Protein AF-A0A3D0WCK5-F1 (afdb_monomer_lite)

Secondary structure (DSSP, 8-state):
---------------S----PPBT-EEEEEEEEEE--TTS--EEEEEEEEEEEEEETTEEEEEEEEEEEEESSTT-HHHHHHHHHTTS-EEEEE-TTS-EEEETTHHHHHHHHHHHH-HHHHHHHHHHHHHHHHHHHHHS--------

Organism: NCBI:txid1895847

Sequence (148 aa):
MIAEWLVTALLVQAGTPVFAPPPGVVLTLDIDHRQTEAGKPEKHYRSARRIVFERDGPGWRATLTHGGASVDAPGDAFARAMAATLAQPIVYRLDAAGTVTSVDSIDAVWARFVAARSPTVVRIAATKRAQTASIESTLVTVPAASSR

Radius of gyration: 26.84 Å; chains: 1; bounding box: 83×94×43 Å

pLDDT: mean 70.74, std 21.07, range [34.47, 97.94]

Structure (mmCIF, N/CA/C/O backbone):
data_AF-A0A3D0WCK5-F1
#
_entry.id   AF-A0A3D0WCK5-F1
#
loop_
_atom_site.group_PDB
_atom_site.id
_atom_site.type_symbol
_atom_site.label_atom_id
_atom_site.label_alt_id
_atom_site.label_comp_id
_atom_site.label_asym_id
_atom_site.label_entity_id
_atom_site.label_seq_id
_atom_site.pdbx_PDB_ins_code
_atom_site.Cartn_x
_atom_site.Cartn_y
_atom_site.Cartn_z
_atom_site.occupancy
_atom_site.B_iso_or_equiv
_atom_site.auth_seq_id
_atom_site.auth_comp_id
_atom_site.auth_asym_id
_atom_site.auth_atom_id
_atom_site.pdbx_PDB_model_num
ATOM 1 N N . MET A 1 1 ? -33.909 48.685 7.251 1.00 40.47 1 MET A N 1
ATOM 2 C CA . MET A 1 1 ? -32.940 47.573 7.148 1.00 40.47 1 MET A CA 1
ATOM 3 C C . MET A 1 1 ? -32.105 47.628 8.424 1.00 40.47 1 MET A C 1
ATOM 5 O O . MET A 1 1 ? -31.250 48.493 8.504 1.00 40.47 1 MET A O 1
ATOM 9 N N . ILE A 1 2 ? -32.541 47.051 9.555 1.00 34.47 2 ILE A N 1
ATOM 10 C CA . ILE A 1 2 ? -32.441 45.616 9.933 1.00 34.47 2 ILE A CA 1
ATOM 11 C C . ILE A 1 2 ? -31.011 45.136 9.621 1.00 34.47 2 ILE A C 1
ATOM 13 O O . ILE A 1 2 ? -30.683 45.039 8.444 1.00 34.47 2 ILE A O 1
ATOM 17 N N . ALA A 1 3 ? -30.079 45.164 10.587 1.00 36.16 3 ALA A N 1
ATOM 18 C CA . ALA A 1 3 ? -29.860 44.139 11.632 1.00 36.16 3 ALA A CA 1
ATOM 19 C C . ALA A 1 3 ? -29.402 42.803 10.994 1.00 36.16 3 ALA A C 1
ATOM 21 O O . ALA A 1 3 ? -29.853 42.462 9.913 1.00 36.16 3 ALA A O 1
ATOM 22 N N . GLU A 1 4 ? -28.511 41.980 11.531 1.00 35.75 4 GLU A N 1
ATOM 23 C CA . GLU A 1 4 ? -27.898 41.881 12.845 1.00 35.75 4 GLU A CA 1
ATOM 24 C C . GLU A 1 4 ? -26.770 40.823 12.696 1.00 35.75 4 GLU A C 1
ATOM 26 O O . GLU A 1 4 ? -26.987 39.800 12.060 1.00 35.75 4 GLU A O 1
ATOM 31 N N . TRP A 1 5 ? -25.579 41.114 13.227 1.00 35.25 5 TRP A N 1
ATOM 32 C CA . TRP A 1 5 ? -24.727 40.254 14.067 1.00 35.25 5 TRP A CA 1
ATOM 33 C C . TRP A 1 5 ? -24.288 38.813 13.686 1.00 35.25 5 TRP A C 1
ATOM 35 O O . TRP A 1 5 ? -25.046 37.967 13.236 1.00 35.25 5 TRP A O 1
ATOM 45 N N . LEU A 1 6 ? -23.043 38.532 14.113 1.00 37.09 6 LEU A N 1
ATOM 46 C CA . LEU A 1 6 ? -22.518 37.255 14.630 1.00 37.09 6 LEU A CA 1
ATOM 47 C C . LEU A 1 6 ? -22.359 36.066 13.669 1.00 37.09 6 LEU A C 1
ATOM 49 O O . LEU A 1 6 ? -23.241 35.230 13.533 1.00 37.09 6 LEU A O 1
ATOM 53 N N . VAL A 1 7 ? -21.115 35.844 13.233 1.00 38.78 7 VAL A N 1
ATOM 54 C CA . VAL A 1 7 ? -20.559 34.480 13.180 1.00 38.78 7 VAL A CA 1
ATOM 55 C C . VAL A 1 7 ? -19.197 34.473 13.878 1.00 38.78 7 VAL A C 1
ATOM 57 O O . VAL A 1 7 ? -18.146 34.313 13.270 1.00 38.78 7 VAL A O 1
ATOM 60 N N . THR A 1 8 ? -19.237 34.650 15.198 1.00 44.50 8 THR A N 1
ATOM 61 C CA . THR A 1 8 ? -18.248 34.049 16.099 1.00 44.50 8 THR A CA 1
ATOM 62 C C . THR A 1 8 ? -19.016 33.086 16.990 1.00 44.50 8 THR A C 1
ATOM 64 O O . THR A 1 8 ? -19.495 33.488 18.042 1.00 44.50 8 THR A O 1
ATOM 67 N N . ALA A 1 9 ? -19.183 31.842 16.539 1.00 35.94 9 ALA A N 1
ATOM 68 C CA . ALA A 1 9 ? -19.471 30.685 17.391 1.00 35.94 9 ALA A CA 1
ATOM 69 C C . ALA A 1 9 ? -19.466 29.392 16.559 1.00 35.94 9 ALA A C 1
ATOM 71 O O . ALA A 1 9 ? -20.513 28.837 16.256 1.00 35.94 9 ALA A O 1
ATOM 72 N N . LEU A 1 10 ? -18.278 28.903 16.203 1.00 37.88 10 LEU A N 1
ATOM 73 C CA . LEU A 1 10 ? -17.899 27.540 16.577 1.00 37.88 10 LEU A CA 1
ATOM 74 C C . LEU A 1 10 ? -16.384 27.396 16.418 1.00 37.88 10 LEU A C 1
ATOM 76 O O . LEU A 1 10 ? -15.854 27.071 15.360 1.00 37.88 10 LEU A O 1
ATOM 80 N N . LEU A 1 11 ? -15.688 27.625 17.529 1.00 42.81 11 LEU A N 1
ATOM 81 C CA . LEU A 1 11 ? -14.491 26.864 17.852 1.00 42.81 11 LEU A CA 1
ATOM 82 C C . LEU A 1 11 ? -14.896 25.382 17.889 1.00 42.81 11 LEU A C 1
ATOM 84 O O . LEU A 1 11 ? -15.151 24.831 18.954 1.00 42.81 11 LEU A O 1
ATOM 88 N N . VAL A 1 12 ? -14.975 24.719 16.737 1.00 44.25 12 VAL A N 1
ATOM 89 C CA . VAL A 1 12 ? -14.595 23.312 16.728 1.00 44.25 12 VAL A CA 1
ATOM 90 C C . VAL A 1 12 ? -13.088 23.369 16.714 1.00 44.25 12 VAL A C 1
ATOM 92 O O . VAL A 1 12 ? -12.482 23.787 15.729 1.00 44.25 12 VAL A O 1
ATOM 95 N N . GLN A 1 13 ? -12.492 23.036 17.857 1.00 45.91 13 GLN A N 1
ATOM 96 C CA . GLN A 1 13 ? -11.114 22.587 17.906 1.00 45.91 13 GLN A CA 1
ATOM 97 C C . GLN A 1 13 ? -10.958 21.578 16.769 1.00 45.91 13 GLN A C 1
ATOM 99 O O . GLN A 1 13 ? -11.393 20.434 16.894 1.00 45.91 13 GLN A O 1
ATOM 104 N N . ALA A 1 14 ? -10.385 21.994 15.643 1.00 45.16 14 ALA A N 1
ATOM 105 C CA . ALA A 1 14 ? -9.851 21.052 14.687 1.00 45.16 14 ALA A CA 1
ATOM 106 C C . ALA A 1 14 ? -8.616 20.481 15.380 1.00 45.16 14 ALA A C 1
ATOM 108 O O . ALA A 1 14 ? -7.487 20.914 15.155 1.00 45.16 14 ALA A O 1
ATOM 109 N N . GLY A 1 15 ? -8.866 19.563 16.321 1.00 48.28 15 GLY A N 1
ATOM 110 C CA . GLY A 1 15 ? -7.870 18.614 16.760 1.00 48.28 15 GLY A CA 1
ATOM 111 C C . GLY A 1 15 ? -7.210 18.068 15.508 1.00 48.28 15 GLY A C 1
ATOM 112 O O . GLY A 1 15 ? -7.860 17.929 14.467 1.00 48.28 15 GLY A O 1
ATOM 113 N N . THR A 1 16 ? -5.904 17.850 15.602 1.00 51.81 16 THR A N 1
ATOM 114 C CA . THR A 1 16 ? -5.098 17.184 14.581 1.00 51.81 16 THR A CA 1
ATOM 115 C C . THR A 1 16 ? -5.962 16.145 13.869 1.00 51.81 16 THR A C 1
ATOM 117 O O . THR A 1 16 ? -6.533 15.311 14.578 1.00 51.81 16 THR A O 1
ATOM 120 N N . PRO A 1 17 ? -6.153 16.237 12.534 1.00 59.72 17 PRO A N 1
ATOM 121 C CA . PRO A 1 17 ? -7.097 15.387 11.819 1.00 59.72 17 PRO A CA 1
ATOM 122 C C . PRO A 1 17 ? -6.893 13.941 12.258 1.00 59.72 17 PRO A C 1
ATOM 124 O O . PRO A 1 17 ? -5.819 13.370 12.073 1.00 59.72 17 PRO A O 1
ATOM 127 N N . VAL A 1 18 ? -7.897 13.396 12.948 1.00 76.69 18 VAL A N 1
ATOM 128 C CA . VAL A 1 18 ? -7.784 12.076 13.557 1.00 76.69 18 VAL A CA 1
ATOM 129 C C . VAL A 1 18 ? -7.882 11.061 12.436 1.00 76.69 18 VAL A C 1
ATOM 131 O O . VAL A 1 18 ? -8.856 11.037 11.682 1.00 76.69 18 VAL A O 1
ATOM 134 N N . PHE A 1 19 ? -6.869 10.212 12.325 1.00 87.31 19 PHE A N 1
ATOM 135 C CA . PHE A 1 19 ? -6.883 9.116 11.378 1.00 87.31 19 PHE A CA 1
ATOM 136 C C . PHE A 1 19 ? -7.941 8.080 11.786 1.00 87.31 19 PHE A C 1
ATOM 138 O O . PHE A 1 19 ? -7.758 7.285 12.712 1.00 87.31 19 PHE A O 1
ATOM 145 N N . ALA A 1 20 ? -9.079 8.120 11.093 1.00 90.56 20 ALA A N 1
ATOM 146 C CA . ALA A 1 20 ? -10.255 7.301 11.366 1.00 90.56 20 ALA A CA 1
ATOM 147 C C . ALA A 1 20 ? -10.775 6.613 10.087 1.00 90.56 20 ALA A C 1
ATOM 149 O O . ALA A 1 20 ? -11.882 6.914 9.635 1.00 90.56 20 ALA A O 1
ATOM 150 N N . PRO A 1 21 ? -9.989 5.716 9.456 1.00 92.44 21 PRO A N 1
ATOM 151 C CA . PRO A 1 21 ? -10.455 4.965 8.297 1.00 92.44 21 PRO A CA 1
ATOM 152 C C . PRO A 1 21 ? -11.668 4.084 8.650 1.00 92.44 21 PRO A C 1
ATOM 154 O O . PRO A 1 21 ? -11.759 3.584 9.776 1.00 92.44 21 PRO A O 1
ATOM 157 N N . PRO A 1 22 ? -12.589 3.845 7.700 1.00 92.94 22 PRO A N 1
ATOM 158 C CA . PRO A 1 22 ? -13.713 2.941 7.909 1.00 92.94 22 PRO A CA 1
ATOM 159 C C . PRO A 1 22 ? -13.212 1.486 8.030 1.00 92.94 22 PRO A C 1
ATOM 161 O O . PRO A 1 22 ? -12.657 0.955 7.062 1.00 92.94 22 PRO A O 1
ATOM 164 N N . PRO A 1 23 ? -13.389 0.816 9.186 1.00 94.69 23 PRO A N 1
ATOM 165 C CA . PRO A 1 23 ? -12.900 -0.545 9.369 1.00 94.69 23 PRO A CA 1
ATOM 166 C C . PRO A 1 23 ? -13.607 -1.526 8.428 1.00 94.69 23 PRO A C 1
ATOM 168 O O . PRO A 1 23 ? -14.821 -1.452 8.250 1.00 94.69 23 PRO A O 1
ATOM 171 N N . GLY A 1 24 ? -12.859 -2.453 7.833 1.00 94.69 24 GLY A N 1
ATOM 172 C CA . GLY A 1 24 ? -13.401 -3.503 6.962 1.00 94.69 24 GLY A CA 1
ATOM 173 C C . GLY A 1 24 ? -13.901 -3.026 5.592 1.00 94.69 24 GLY A C 1
ATOM 174 O O . GLY A 1 24 ? -14.273 -3.853 4.761 1.00 94.69 24 GLY A O 1
ATOM 175 N N . VAL A 1 25 ? -13.887 -1.719 5.314 1.00 96.12 25 VAL A N 1
ATOM 176 C CA . VAL A 1 25 ? -14.278 -1.178 4.008 1.00 96.12 25 VAL A CA 1
ATOM 177 C C . VAL A 1 25 ? -13.088 -1.219 3.057 1.00 96.12 25 VAL A C 1
ATOM 179 O O . VAL A 1 25 ? -11.987 -0.778 3.384 1.00 96.12 25 VAL A O 1
ATOM 182 N N . VAL A 1 26 ? -13.326 -1.737 1.851 1.00 95.44 26 VAL A N 1
ATOM 183 C CA . VAL A 1 26 ? -12.332 -1.758 0.777 1.00 95.44 26 VAL A CA 1
ATOM 184 C C . VAL A 1 26 ? -12.231 -0.367 0.162 1.00 95.44 26 VAL A C 1
ATOM 186 O O . VAL A 1 26 ? -13.126 0.072 -0.557 1.00 95.44 26 VAL A O 1
ATOM 189 N N . LEU A 1 27 ? -11.116 0.312 0.409 1.00 92.56 27 LEU A N 1
ATOM 190 C CA . LEU A 1 27 ? -10.761 1.553 -0.269 1.00 92.56 27 LEU A CA 1
ATOM 191 C C . LEU A 1 27 ? -9.948 1.243 -1.524 1.00 92.56 27 LEU A C 1
ATOM 193 O O . LEU A 1 27 ? -9.102 0.347 -1.510 1.00 92.56 27 LEU A O 1
ATOM 197 N N . THR A 1 28 ? -10.179 1.993 -2.599 1.00 91.19 28 THR A N 1
ATOM 198 C CA . THR A 1 28 ? -9.369 1.909 -3.821 1.00 91.19 28 THR A CA 1
ATOM 199 C C . THR A 1 28 ? -8.478 3.139 -3.917 1.00 91.19 28 THR A C 1
ATOM 201 O O . THR A 1 28 ? -8.955 4.265 -3.810 1.00 91.19 28 THR A O 1
ATOM 204 N N . LEU A 1 29 ? -7.180 2.910 -4.082 1.00 86.12 29 LEU A N 1
ATOM 205 C CA . LEU A 1 29 ? -6.180 3.926 -4.363 1.00 86.12 29 LEU A CA 1
ATOM 206 C C . LEU A 1 29 ? -5.729 3.758 -5.811 1.00 86.12 29 LEU A C 1
ATOM 208 O O . LEU A 1 29 ? -4.999 2.814 -6.130 1.00 86.12 29 LEU A O 1
ATOM 212 N N . ASP A 1 30 ? -6.146 4.696 -6.649 1.00 88.06 30 ASP A N 1
ATOM 213 C CA . ASP A 1 30 ? -5.681 4.818 -8.021 1.00 88.06 30 ASP A CA 1
ATOM 214 C C . ASP A 1 30 ? -4.492 5.774 -8.071 1.00 88.06 30 ASP A C 1
ATOM 216 O O . ASP A 1 30 ? -4.513 6.873 -7.519 1.00 88.06 30 ASP A O 1
ATOM 220 N N . ILE A 1 31 ? -3.421 5.321 -8.708 1.00 84.38 31 ILE A N 1
ATOM 221 C CA . ILE A 1 31 ? -2.192 6.080 -8.893 1.00 84.38 31 ILE A CA 1
ATOM 222 C C . ILE A 1 31 ? -2.036 6.314 -10.381 1.00 84.38 31 ILE A C 1
ATOM 224 O O . ILE A 1 31 ? -1.979 5.360 -11.157 1.00 84.38 31 ILE A O 1
ATOM 228 N N . ASP A 1 32 ? -1.911 7.583 -10.735 1.00 88.25 32 ASP A N 1
ATOM 229 C CA . ASP A 1 32 ? -1.585 8.068 -12.064 1.00 88.25 32 ASP A CA 1
ATOM 230 C C . ASP A 1 32 ? -0.368 8.992 -11.920 1.00 88.25 32 ASP A C 1
ATOM 232 O O . ASP A 1 32 ? -0.409 9.986 -11.191 1.00 88.25 32 ASP A O 1
ATOM 236 N N . HIS A 1 33 ? 0.761 8.604 -12.512 1.00 85.19 33 HIS A N 1
ATOM 237 C CA . HIS A 1 33 ? 2.026 9.313 -12.348 1.00 85.19 33 HIS A CA 1
ATOM 238 C C . HIS A 1 33 ? 2.774 9.427 -13.671 1.00 85.19 33 HIS A C 1
ATOM 240 O O . HIS A 1 33 ? 3.056 8.421 -14.321 1.00 85.19 33 HIS A O 1
ATOM 246 N N . ARG A 1 34 ? 3.166 10.649 -14.038 1.00 86.88 34 ARG A N 1
ATOM 247 C CA . ARG A 1 34 ? 4.055 10.912 -15.173 1.00 86.88 34 ARG A CA 1
ATOM 248 C C . ARG A 1 34 ? 5.459 11.218 -14.681 1.00 86.88 34 ARG A C 1
ATOM 250 O O . ARG A 1 34 ? 5.642 12.049 -13.793 1.00 86.88 34 ARG A O 1
ATOM 257 N N . GLN A 1 35 ? 6.438 10.542 -15.268 1.00 83.00 35 GLN A N 1
ATOM 258 C CA . GLN A 1 35 ? 7.847 10.705 -14.952 1.00 83.00 35 GLN A CA 1
ATOM 259 C C . GLN A 1 35 ? 8.609 11.155 -16.193 1.00 83.00 35 GLN A C 1
ATOM 261 O O . GLN A 1 35 ? 8.615 10.460 -17.213 1.00 83.00 35 GLN A O 1
ATOM 266 N N . THR A 1 36 ? 9.326 12.265 -16.051 1.00 85.38 36 THR A N 1
ATOM 267 C CA . THR A 1 36 ? 10.214 12.803 -17.082 1.00 85.38 36 THR A CA 1
ATOM 268 C C . THR A 1 36 ? 11.647 12.758 -16.574 1.00 85.38 36 THR A C 1
ATOM 270 O O . THR A 1 36 ? 11.942 13.229 -15.477 1.00 85.38 36 THR A O 1
ATOM 273 N N . GLU A 1 37 ? 12.545 12.182 -17.369 1.00 83.69 37 GLU A N 1
ATOM 274 C CA . GLU A 1 37 ? 13.978 12.117 -17.083 1.00 83.69 37 GLU A CA 1
ATOM 275 C C . GLU A 1 37 ? 14.744 12.629 -18.306 1.00 83.69 37 GLU A C 1
ATOM 277 O O . GLU A 1 37 ? 14.400 12.301 -19.442 1.00 83.69 37 GLU A O 1
ATOM 282 N N . ALA A 1 38 ? 15.772 13.453 -18.088 1.00 88.88 38 ALA A N 1
ATOM 283 C CA . ALA A 1 38 ? 16.543 14.044 -19.177 1.00 88.88 38 ALA A CA 1
ATOM 284 C C . ALA A 1 38 ? 17.121 12.958 -20.104 1.00 88.88 38 ALA A C 1
ATOM 286 O O . ALA A 1 38 ? 17.753 12.004 -19.650 1.00 88.88 38 ALA A O 1
ATOM 287 N N . GLY A 1 39 ? 16.892 13.105 -21.411 1.00 87.00 39 GLY A N 1
ATOM 288 C CA . GLY A 1 39 ? 17.354 12.146 -22.418 1.00 87.00 39 GLY A CA 1
ATOM 289 C C . GLY A 1 39 ? 16.548 10.843 -22.496 1.00 87.00 39 GLY A C 1
ATOM 290 O O . GLY A 1 39 ? 16.966 9.929 -23.204 1.00 87.00 39 GLY A O 1
ATOM 291 N N . LYS A 1 40 ? 15.404 10.734 -21.805 1.00 83.12 40 LYS A N 1
ATOM 292 C CA . LYS A 1 40 ? 14.498 9.580 -21.895 1.00 83.12 40 LYS A CA 1
ATOM 293 C C . LYS A 1 40 ? 13.076 10.015 -22.267 1.00 83.12 40 LYS A C 1
ATOM 295 O O . LYS A 1 40 ? 12.669 11.120 -21.911 1.00 83.12 40 LYS A O 1
ATOM 300 N N . PRO A 1 41 ? 12.304 9.156 -22.959 1.00 83.62 41 PRO A N 1
ATOM 301 C CA . PRO A 1 41 ? 10.879 9.392 -23.162 1.00 83.62 41 PRO A CA 1
ATOM 302 C C . PRO A 1 41 ? 10.136 9.525 -21.826 1.00 83.62 41 PRO A C 1
ATOM 304 O O . PRO A 1 41 ? 10.492 8.849 -20.855 1.00 83.62 41 PRO A O 1
ATOM 307 N N . GLU A 1 42 ? 9.096 10.363 -21.796 1.00 85.31 42 GLU A N 1
ATOM 308 C CA . GLU A 1 42 ? 8.158 10.416 -20.669 1.00 85.31 42 GLU A CA 1
ATOM 309 C C . GLU A 1 42 ? 7.547 9.028 -20.443 1.00 85.31 42 GLU A C 1
ATOM 311 O O . GLU A 1 42 ? 7.215 8.312 -21.390 1.00 85.31 42 GLU A O 1
ATOM 316 N N . LYS A 1 43 ? 7.402 8.648 -19.174 1.00 82.81 43 LYS A N 1
ATOM 317 C CA . LYS A 1 43 ? 6.716 7.421 -18.775 1.00 82.81 43 LYS A CA 1
ATOM 318 C C . LYS A 1 43 ? 5.468 7.763 -17.994 1.00 82.81 43 LYS A C 1
ATOM 320 O O . LYS A 1 43 ? 5.534 8.485 -17.001 1.00 82.81 43 LYS A O 1
ATOM 325 N N . HIS A 1 44 ? 4.351 7.177 -18.401 1.00 85.94 44 HIS A N 1
ATOM 326 C CA . HIS A 1 44 ? 3.087 7.290 -17.690 1.00 85.94 44 HIS A CA 1
ATOM 327 C C . HIS A 1 44 ? 2.784 5.977 -16.976 1.00 85.94 44 HIS A C 1
ATOM 329 O O . HIS A 1 44 ? 2.567 4.953 -17.616 1.00 85.94 44 HIS A O 1
ATOM 335 N N . TYR A 1 45 ? 2.812 6.002 -15.648 1.00 82.94 45 TYR A N 1
ATOM 336 C CA . TYR A 1 45 ? 2.533 4.872 -14.775 1.00 82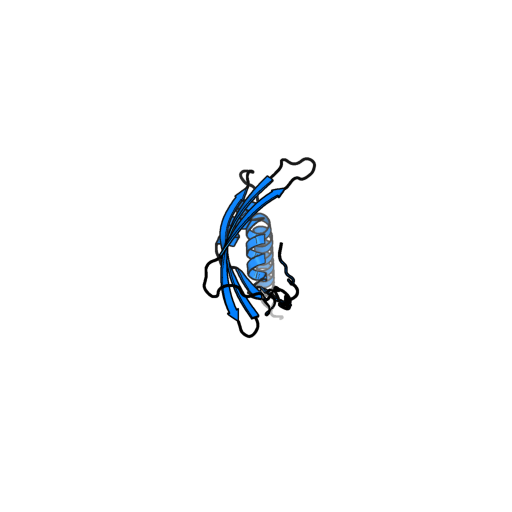.94 45 TYR A CA 1
ATOM 337 C C . TYR A 1 45 ? 1.106 4.950 -14.252 1.00 82.94 45 TYR A C 1
ATOM 339 O O . TYR A 1 45 ? 0.671 5.994 -13.766 1.00 82.94 45 TYR A O 1
ATOM 347 N N . ARG A 1 46 ? 0.407 3.817 -14.293 1.00 85.75 46 ARG A N 1
ATOM 348 C CA . ARG A 1 46 ? -0.936 3.658 -13.737 1.00 85.75 46 ARG A CA 1
ATOM 349 C C . ARG A 1 46 ? -0.982 2.420 -12.854 1.00 85.75 46 ARG A C 1
ATOM 351 O O . ARG A 1 46 ? -0.463 1.373 -13.233 1.00 85.75 46 ARG A O 1
ATOM 358 N N . SER A 1 47 ? -1.583 2.511 -11.674 1.00 83.69 47 SER A N 1
ATOM 359 C CA . SER A 1 47 ? -1.810 1.336 -10.824 1.00 83.69 47 SER A CA 1
ATOM 360 C C . SER A 1 47 ? -3.008 1.520 -9.913 1.00 83.69 47 SER A C 1
ATOM 362 O O . SER A 1 47 ? -3.219 2.620 -9.416 1.00 83.69 47 SER A O 1
ATOM 364 N N . ALA A 1 48 ? -3.713 0.430 -9.629 1.00 85.88 48 ALA A N 1
ATOM 365 C CA . ALA A 1 48 ? -4.797 0.404 -8.656 1.00 85.88 48 ALA A CA 1
ATOM 366 C C . ALA A 1 48 ? -4.394 -0.454 -7.455 1.00 85.88 48 ALA A C 1
ATOM 368 O O . ALA A 1 48 ? -3.771 -1.512 -7.601 1.00 85.88 48 ALA A O 1
ATOM 369 N N . ARG A 1 49 ? -4.755 -0.020 -6.251 1.00 87.75 49 ARG A N 1
ATOM 370 C CA . ARG A 1 49 ? -4.513 -0.743 -4.997 1.00 87.75 49 ARG A CA 1
ATOM 371 C C . ARG A 1 49 ? -5.801 -0.794 -4.196 1.00 87.75 49 ARG A C 1
ATOM 373 O O . ARG A 1 49 ? -6.508 0.198 -4.108 1.00 87.75 49 ARG A O 1
ATOM 380 N N . ARG A 1 50 ? -6.087 -1.937 -3.586 1.00 92.56 50 ARG A N 1
ATOM 381 C CA . ARG A 1 50 ? -7.175 -2.098 -2.620 1.00 92.56 50 ARG A CA 1
ATOM 382 C C . ARG A 1 50 ? -6.589 -2.086 -1.221 1.00 92.56 50 ARG A C 1
ATOM 384 O O . ARG A 1 50 ? -5.602 -2.778 -0.984 1.00 92.56 50 ARG A O 1
ATOM 391 N N . ILE A 1 51 ? -7.178 -1.319 -0.315 1.00 94.44 51 ILE A N 1
ATOM 392 C CA . ILE A 1 51 ? -6.721 -1.191 1.067 1.00 94.44 51 ILE A CA 1
ATOM 393 C C . ILE A 1 51 ? -7.900 -1.466 1.991 1.00 94.44 51 ILE A C 1
ATOM 395 O O . ILE A 1 51 ? -8.959 -0.865 1.834 1.00 94.44 51 ILE A O 1
ATOM 399 N N . VAL A 1 52 ? -7.707 -2.363 2.952 1.00 97.00 52 VAL A N 1
ATOM 400 C CA . VAL A 1 52 ? -8.655 -2.608 4.045 1.00 97.00 52 VAL A CA 1
ATOM 401 C C . VAL A 1 52 ? -7.967 -2.263 5.353 1.00 97.00 52 VAL A C 1
ATOM 403 O O . VAL A 1 52 ? -6.850 -2.724 5.598 1.00 97.00 52 VAL A O 1
ATOM 406 N N . PHE A 1 53 ? -8.632 -1.459 6.178 1.00 97.06 53 PHE A N 1
ATOM 407 C CA . PHE A 1 53 ? -8.158 -1.099 7.509 1.00 97.06 53 PHE A CA 1
ATOM 408 C C . PHE A 1 53 ? -8.891 -1.913 8.570 1.00 97.06 53 PHE A C 1
ATOM 410 O O . PHE A 1 53 ? -10.110 -2.056 8.526 1.00 97.06 53 PHE A O 1
ATOM 417 N N . GLU A 1 54 ? -8.149 -2.410 9.547 1.00 97.94 54 GLU A N 1
ATOM 418 C CA . GLU A 1 54 ? -8.666 -3.099 10.726 1.00 97.94 54 GLU A CA 1
ATOM 419 C C . GLU A 1 54 ? -8.027 -2.499 11.974 1.00 97.94 54 GLU A C 1
ATOM 421 O O . GLU A 1 54 ? -6.898 -2.005 11.933 1.00 97.94 54 GLU A O 1
ATOM 426 N N . ARG A 1 55 ? -8.746 -2.515 13.097 1.00 96.06 55 ARG A N 1
ATOM 427 C CA . ARG A 1 55 ? -8.172 -2.082 14.375 1.00 96.06 55 ARG A CA 1
ATOM 428 C C . ARG A 1 55 ? -7.116 -3.075 14.840 1.00 96.06 55 ARG A C 1
ATOM 430 O O . ARG A 1 55 ? -7.312 -4.281 14.740 1.00 96.06 55 ARG A O 1
ATOM 437 N N . ASP A 1 56 ? -6.025 -2.547 15.380 1.00 95.44 56 ASP A N 1
ATOM 438 C CA . ASP A 1 56 ? -4.910 -3.334 15.899 1.00 95.44 56 ASP A CA 1
ATOM 439 C C . ASP A 1 56 ? -4.355 -2.658 17.156 1.00 95.44 56 ASP A C 1
ATOM 441 O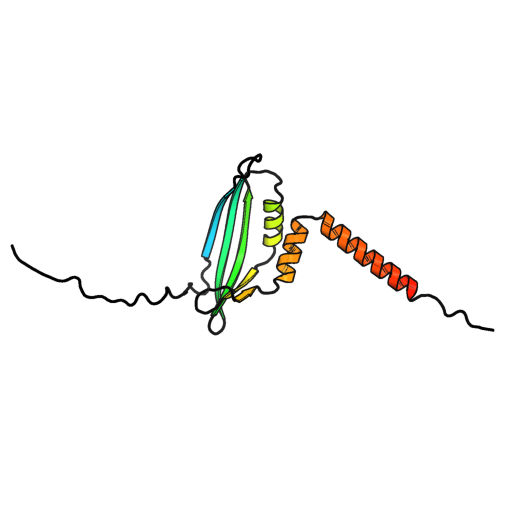 O . ASP A 1 56 ? -3.542 -1.733 17.094 1.00 95.44 56 ASP A O 1
ATOM 445 N N . GLY A 1 57 ? -4.896 -3.048 18.314 1.00 93.25 57 GLY A N 1
ATOM 446 C CA . GLY A 1 57 ? -4.629 -2.375 19.585 1.00 93.25 57 GLY A CA 1
ATOM 447 C C . GLY A 1 57 ? -4.955 -0.870 19.520 1.00 93.25 57 GLY A C 1
ATOM 448 O O . GLY A 1 57 ? -6.063 -0.513 19.111 1.00 93.25 57 GLY A O 1
ATOM 449 N N . PRO A 1 58 ? -4.027 0.026 19.915 1.00 91.81 58 PRO A N 1
ATOM 450 C CA . PRO A 1 58 ? -4.240 1.474 19.841 1.00 91.81 58 PRO A CA 1
ATOM 451 C C . PRO A 1 58 ? -4.150 2.033 18.411 1.00 91.81 58 PRO A C 1
ATOM 453 O O . PRO A 1 58 ? -4.474 3.199 18.190 1.00 91.81 58 PRO A O 1
ATOM 456 N N . GLY A 1 59 ? -3.682 1.233 17.454 1.00 94.38 59 GLY A N 1
ATOM 457 C CA . GLY A 1 59 ? -3.412 1.649 16.088 1.00 94.38 59 GLY A CA 1
ATOM 458 C C . GLY A 1 59 ? -4.311 0.961 15.069 1.00 94.38 59 GLY A C 1
ATOM 459 O O . GLY A 1 59 ? -5.485 0.651 15.322 1.00 94.38 59 GLY A O 1
ATOM 460 N N . TRP A 1 60 ? -3.739 0.742 13.890 1.00 96.31 60 TRP A N 1
ATOM 461 C CA . TRP A 1 60 ? -4.421 0.131 12.761 1.00 96.31 60 TRP A CA 1
ATOM 462 C C . TRP A 1 60 ? -3.523 -0.845 12.014 1.00 96.31 60 TRP A C 1
ATOM 464 O O . TRP A 1 60 ? -2.319 -0.649 11.870 1.00 96.31 60 TRP A O 1
ATOM 474 N N . ARG A 1 61 ? -4.152 -1.864 11.446 1.00 97.62 61 ARG A N 1
ATOM 475 C CA . ARG A 1 61 ? -3.584 -2.736 10.429 1.00 97.62 61 ARG A CA 1
ATOM 476 C C . ARG A 1 61 ? -4.160 -2.335 9.078 1.00 97.62 61 ARG A C 1
ATOM 478 O O . ARG A 1 61 ? -5.377 -2.308 8.923 1.00 97.62 61 ARG A O 1
ATOM 485 N N . ALA A 1 62 ? -3.310 -2.069 8.092 1.00 96.62 62 ALA A N 1
ATOM 486 C CA . ALA A 1 62 ? -3.734 -1.851 6.713 1.00 96.62 62 ALA A CA 1
ATOM 487 C C . ALA A 1 62 ? -3.251 -2.988 5.818 1.00 96.62 62 ALA A C 1
ATOM 489 O O . ALA A 1 62 ? -2.050 -3.196 5.649 1.00 96.62 62 ALA A O 1
ATOM 490 N N . THR A 1 63 ? -4.194 -3.706 5.219 1.00 96.06 63 THR A N 1
ATOM 491 C CA . THR A 1 63 ? -3.912 -4.759 4.245 1.00 96.06 63 THR A CA 1
ATOM 492 C C . THR A 1 63 ? -4.049 -4.182 2.846 1.00 96.06 63 THR A C 1
ATOM 494 O O . THR A 1 63 ? -5.150 -3.853 2.407 1.00 96.06 63 THR A O 1
ATOM 497 N N . LEU A 1 64 ? -2.926 -4.061 2.145 1.00 92.06 64 LEU A N 1
ATOM 498 C CA . LEU A 1 64 ? -2.840 -3.521 0.796 1.00 92.06 64 LEU A CA 1
ATOM 499 C C . LEU A 1 64 ? -2.679 -4.656 -0.210 1.00 92.06 64 LEU A C 1
ATOM 501 O O . LEU A 1 64 ? -1.716 -5.416 -0.161 1.00 92.06 64 LEU A O 1
ATOM 505 N N . THR A 1 65 ? -3.593 -4.733 -1.168 1.00 89.31 65 THR A N 1
ATOM 506 C CA . THR A 1 65 ? -3.532 -5.670 -2.293 1.00 89.31 65 THR A CA 1
ATOM 507 C C . THR A 1 65 ? -3.394 -4.882 -3.586 1.00 89.31 65 THR A C 1
ATOM 509 O O . THR A 1 65 ? -4.178 -3.973 -3.852 1.00 89.31 65 THR A O 1
ATOM 512 N N . HIS A 1 66 ? -2.405 -5.212 -4.411 1.00 84.94 66 HIS A N 1
ATOM 513 C CA . HIS A 1 66 ? -2.266 -4.576 -5.717 1.00 84.94 66 HIS A CA 1
ATOM 514 C C . HIS A 1 66 ? -3.313 -5.149 -6.693 1.00 84.94 66 HIS A C 1
ATOM 516 O O . HIS A 1 66 ? -3.486 -6.360 -6.789 1.00 84.94 66 HIS A O 1
ATOM 522 N N . GLY A 1 67 ? -4.033 -4.274 -7.397 1.00 76.06 67 GLY A N 1
ATOM 523 C CA . GLY A 1 67 ? -5.055 -4.624 -8.393 1.00 76.06 67 GLY A CA 1
ATOM 524 C C . GLY A 1 67 ? -4.544 -4.637 -9.837 1.00 76.06 67 GLY A C 1
ATOM 525 O O . GLY A 1 67 ? -5.296 -4.976 -10.743 1.00 76.06 67 GLY A O 1
ATOM 526 N N . GLY A 1 68 ? -3.282 -4.264 -10.048 1.00 74.00 68 GLY A N 1
ATOM 527 C CA . GLY A 1 68 ? -2.628 -4.193 -11.352 1.00 74.00 68 GLY A CA 1
ATOM 528 C C . GLY A 1 68 ? -1.750 -2.949 -11.465 1.00 74.00 68 GLY A C 1
ATOM 529 O O . GLY A 1 68 ? -1.943 -1.970 -10.741 1.00 74.00 68 GLY A O 1
ATOM 530 N N . ALA A 1 69 ? -0.774 -2.995 -12.367 1.00 75.56 69 ALA A N 1
ATOM 531 C CA . ALA A 1 69 ? 0.032 -1.842 -12.743 1.00 75.56 69 ALA A CA 1
ATOM 532 C C . ALA A 1 69 ? 0.345 -1.895 -14.240 1.00 75.56 69 ALA A C 1
ATOM 534 O O . ALA A 1 69 ? 0.627 -2.964 -14.783 1.00 75.56 69 ALA A O 1
ATOM 535 N N . SER A 1 70 ? 0.325 -0.741 -14.892 1.00 77.12 70 SER A N 1
ATOM 536 C CA . SER A 1 70 ? 0.715 -0.561 -16.283 1.00 77.12 70 SER A CA 1
ATOM 537 C C . SER A 1 70 ? 1.627 0.649 -16.418 1.00 77.12 70 SER A C 1
ATOM 539 O O . SER A 1 70 ? 1.623 1.560 -15.589 1.00 77.12 70 SER A O 1
ATOM 541 N N . VAL A 1 71 ? 2.409 0.661 -17.487 1.00 80.44 71 VAL A N 1
ATOM 542 C CA . VAL A 1 71 ? 3.184 1.825 -17.898 1.00 80.44 71 VAL A CA 1
ATOM 543 C C . VAL A 1 71 ? 3.123 1.938 -19.408 1.00 80.44 71 VAL A C 1
ATOM 545 O O . VAL A 1 71 ? 3.148 0.914 -20.096 1.00 80.44 71 VAL A O 1
ATOM 548 N N . ASP A 1 72 ? 3.077 3.164 -19.917 1.00 78.38 72 ASP A N 1
ATOM 549 C CA . ASP A 1 72 ? 3.044 3.466 -21.354 1.00 78.38 72 ASP A CA 1
ATOM 550 C C . ASP A 1 72 ? 4.443 3.308 -21.988 1.00 78.38 72 ASP A C 1
ATOM 552 O O . ASP A 1 72 ? 4.939 4.142 -22.736 1.00 78.38 72 ASP A O 1
ATOM 556 N N . ALA A 1 73 ? 5.110 2.211 -21.628 1.00 67.12 73 ALA A N 1
ATOM 557 C CA . ALA A 1 73 ? 6.407 1.768 -22.109 1.00 67.12 73 ALA A CA 1
ATOM 558 C C . ALA A 1 73 ? 6.410 0.223 -22.100 1.00 67.12 73 ALA A C 1
ATOM 560 O O . ALA A 1 73 ? 6.603 -0.396 -21.046 1.00 67.12 73 ALA A O 1
ATOM 561 N N . PRO A 1 74 ? 6.155 -0.435 -23.247 1.00 60.81 74 PRO A N 1
ATOM 562 C CA . PRO A 1 74 ? 6.102 -1.892 -23.330 1.00 60.81 74 PRO A CA 1
ATOM 563 C C . PRO A 1 74 ? 7.381 -2.552 -22.796 1.00 60.81 74 PRO A C 1
ATOM 565 O O . PRO A 1 74 ? 8.492 -2.152 -23.133 1.00 60.81 74 PRO A O 1
ATOM 568 N N . GLY A 1 75 ? 7.232 -3.587 -21.964 1.00 60.47 75 GLY A N 1
ATOM 569 C CA . GLY A 1 75 ? 8.366 -4.356 -21.435 1.00 60.47 75 GLY A CA 1
ATOM 570 C C . GLY A 1 75 ? 9.171 -3.673 -20.323 1.00 60.47 75 GLY A C 1
ATOM 571 O O . GLY A 1 75 ? 10.233 -4.185 -19.950 1.00 60.47 75 GLY A O 1
ATOM 572 N N . ASP A 1 76 ? 8.686 -2.557 -19.772 1.00 72.75 76 ASP A N 1
ATOM 573 C CA . ASP A 1 76 ? 9.353 -1.860 -18.676 1.00 72.75 76 ASP A CA 1
ATOM 574 C C . ASP A 1 76 ? 9.454 -2.738 -17.411 1.00 72.75 76 ASP A C 1
ATOM 576 O O . ASP A 1 76 ? 8.528 -3.453 -17.006 1.00 72.75 76 ASP A O 1
ATOM 580 N N . ALA A 1 77 ? 10.627 -2.694 -16.778 1.00 67.88 77 ALA A N 1
ATOM 581 C CA . ALA A 1 77 ? 10.936 -3.493 -15.599 1.00 67.88 77 ALA A CA 1
ATOM 582 C C . ALA A 1 77 ? 10.043 -3.156 -14.392 1.00 67.88 77 ALA A C 1
ATOM 584 O O . ALA A 1 77 ? 9.819 -4.031 -13.560 1.00 67.88 77 ALA A O 1
ATOM 585 N N . PHE A 1 78 ? 9.518 -1.933 -14.301 1.00 68.62 78 PHE A N 1
ATOM 586 C CA . PHE A 1 78 ? 8.598 -1.511 -13.251 1.00 68.62 78 PHE A CA 1
ATOM 587 C C . PHE A 1 78 ? 7.264 -2.252 -13.341 1.00 68.62 78 PHE A C 1
ATOM 589 O O . PHE A 1 78 ? 6.821 -2.812 -12.343 1.00 68.62 78 PHE A O 1
ATOM 596 N N . ALA A 1 79 ? 6.661 -2.339 -14.532 1.00 68.69 79 ALA A N 1
ATOM 597 C CA . ALA A 1 79 ? 5.408 -3.071 -14.716 1.00 68.69 79 ALA A CA 1
ATOM 598 C C . ALA A 1 79 ? 5.570 -4.565 -14.387 1.00 68.69 79 ALA A C 1
ATOM 600 O O . ALA A 1 79 ? 4.724 -5.141 -13.705 1.00 68.69 79 ALA A O 1
ATOM 601 N N . ARG A 1 80 ? 6.699 -5.180 -14.773 1.00 68.12 80 ARG A N 1
ATOM 602 C CA . ARG A 1 80 ? 7.020 -6.571 -14.392 1.00 68.12 80 ARG A CA 1
ATOM 603 C C . ARG A 1 80 ? 7.247 -6.745 -12.889 1.00 68.12 80 ARG A C 1
ATOM 605 O O . ARG A 1 80 ? 6.739 -7.698 -12.304 1.00 68.12 80 ARG A O 1
ATOM 612 N N . ALA A 1 81 ? 7.990 -5.837 -12.258 1.00 66.00 81 ALA A N 1
ATOM 613 C CA . ALA A 1 81 ? 8.255 -5.892 -10.822 1.00 66.00 81 ALA A CA 1
ATOM 614 C C . ALA A 1 81 ? 6.969 -5.723 -10.003 1.00 66.00 81 ALA A C 1
ATOM 616 O O . ALA A 1 81 ? 6.745 -6.455 -9.040 1.00 66.00 81 ALA A O 1
ATOM 617 N N . MET A 1 82 ? 6.096 -4.812 -10.436 1.00 69.25 82 MET A N 1
ATOM 618 C CA . MET A 1 82 ? 4.778 -4.630 -9.847 1.00 69.25 82 MET A CA 1
ATOM 619 C C . MET A 1 82 ? 3.886 -5.850 -10.051 1.00 69.25 82 MET A C 1
ATOM 621 O O . MET A 1 82 ? 3.186 -6.238 -9.125 1.00 69.25 82 MET A O 1
ATOM 625 N N . ALA A 1 83 ? 3.949 -6.505 -11.213 1.00 67.88 83 ALA A N 1
ATOM 626 C CA . ALA A 1 83 ? 3.184 -7.722 -11.451 1.00 67.88 83 ALA A CA 1
ATOM 627 C C . ALA A 1 83 ? 3.541 -8.858 -10.473 1.00 67.88 83 ALA A C 1
ATOM 629 O O . ALA A 1 83 ? 2.673 -9.620 -10.064 1.00 67.88 83 ALA A O 1
ATOM 630 N N . ALA A 1 84 ? 4.798 -8.952 -10.039 1.00 62.56 84 ALA A N 1
ATOM 631 C CA . ALA A 1 84 ? 5.219 -9.964 -9.072 1.00 62.56 84 ALA A CA 1
ATOM 632 C C . ALA A 1 84 ? 4.820 -9.642 -7.622 1.00 62.56 84 ALA A C 1
ATOM 634 O O . ALA A 1 84 ? 4.616 -10.557 -6.824 1.00 62.56 84 ALA A O 1
ATOM 635 N N . THR A 1 85 ? 4.681 -8.360 -7.265 1.00 62.72 85 THR A N 1
ATOM 636 C CA . THR A 1 85 ? 4.152 -7.959 -5.951 1.00 62.72 85 THR A CA 1
ATOM 637 C C . THR A 1 85 ? 2.627 -8.072 -5.868 1.00 62.72 85 THR A C 1
ATOM 639 O O . THR A 1 85 ? 2.091 -8.042 -4.764 1.00 62.72 85 THR A O 1
ATOM 642 N N . LEU A 1 86 ? 1.926 -8.297 -6.993 1.00 65.38 86 LEU A N 1
ATOM 643 C CA . LEU A 1 86 ? 0.486 -8.614 -7.026 1.00 65.38 86 LEU A CA 1
ATOM 644 C C . LEU A 1 86 ? 0.137 -9.923 -6.306 1.00 65.38 86 LEU A C 1
ATOM 646 O O . LEU A 1 86 ? -1.014 -10.114 -5.928 1.00 65.38 86 LEU A O 1
ATOM 650 N N . ALA A 1 87 ? 1.097 -10.837 -6.137 1.00 62.03 87 ALA A N 1
ATOM 651 C CA . ALA A 1 87 ? 0.800 -12.198 -5.698 1.00 62.03 87 ALA A CA 1
ATOM 652 C C . ALA A 1 87 ? 0.376 -12.303 -4.225 1.00 62.03 87 ALA A C 1
ATOM 654 O O . ALA A 1 87 ? -0.220 -13.308 -3.843 1.00 62.03 87 ALA A O 1
ATOM 655 N N . GLN A 1 88 ? 0.703 -11.317 -3.382 1.00 78.44 88 GLN A N 1
ATOM 656 C CA . GLN A 1 88 ? 0.372 -11.357 -1.958 1.00 78.44 88 GLN A CA 1
ATOM 657 C C . GLN A 1 88 ? 0.115 -9.956 -1.389 1.00 78.44 88 GLN A C 1
ATOM 659 O O . GLN A 1 88 ? 0.792 -9.005 -1.787 1.00 78.44 88 GLN A O 1
ATOM 664 N N . PRO A 1 89 ? -0.809 -9.824 -0.421 1.00 87.81 89 PRO A N 1
ATOM 665 C CA . PRO A 1 89 ? -1.020 -8.569 0.281 1.00 87.81 89 PRO A CA 1
ATOM 666 C C . PRO A 1 89 ? 0.225 -8.112 1.052 1.00 87.81 89 PRO A C 1
ATOM 668 O O . PRO A 1 89 ? 0.965 -8.927 1.606 1.00 87.81 89 PRO A O 1
ATOM 671 N N . ILE A 1 90 ? 0.417 -6.798 1.132 1.00 88.88 90 ILE A N 1
ATOM 672 C CA . ILE A 1 90 ? 1.370 -6.155 2.040 1.00 88.88 90 ILE A CA 1
ATOM 673 C C . ILE A 1 90 ? 0.581 -5.667 3.251 1.00 88.88 90 ILE A C 1
ATOM 675 O O . ILE A 1 90 ? -0.445 -5.005 3.092 1.00 88.88 90 ILE A O 1
ATOM 679 N N . VAL A 1 91 ? 1.050 -5.989 4.453 1.00 94.25 91 VAL A N 1
ATOM 680 C CA . VAL A 1 91 ? 0.399 -5.572 5.696 1.00 94.25 91 VAL A CA 1
ATOM 681 C C . VAL A 1 91 ? 1.247 -4.502 6.367 1.00 94.25 91 VAL A C 1
ATOM 683 O O . VAL A 1 91 ? 2.406 -4.740 6.698 1.00 94.25 91 VAL A O 1
ATOM 686 N N . TYR A 1 92 ? 0.658 -3.329 6.563 1.00 94.00 92 TYR A N 1
ATOM 687 C CA . TYR A 1 92 ? 1.248 -2.216 7.296 1.00 94.00 92 TYR A CA 1
ATOM 688 C C . TYR A 1 92 ? 0.647 -2.155 8.697 1.00 94.00 92 TYR A C 1
ATOM 690 O O . TYR A 1 92 ? -0.568 -2.304 8.859 1.00 94.00 92 TYR A O 1
ATOM 698 N N . ARG A 1 93 ? 1.486 -1.887 9.694 1.00 93.81 93 ARG A N 1
ATOM 699 C CA . ARG A 1 93 ? 1.064 -1.478 11.035 1.00 93.81 93 ARG A CA 1
ATOM 700 C C . ARG A 1 93 ? 1.157 0.033 11.123 1.00 93.81 93 ARG A C 1
ATOM 702 O O . ARG A 1 93 ? 2.124 0.627 10.645 1.00 93.81 93 ARG A O 1
ATOM 709 N N . LEU A 1 94 ? 0.135 0.640 11.698 1.00 94.12 94 LEU A N 1
ATOM 710 C CA . LEU A 1 94 ? -0.025 2.080 11.805 1.00 94.12 94 LEU A CA 1
ATOM 711 C C . LEU A 1 94 ? -0.291 2.443 13.263 1.00 94.12 94 LEU A C 1
ATOM 713 O O . LEU A 1 94 ? -0.981 1.704 13.967 1.00 94.12 94 LEU A O 1
ATOM 717 N N . ASP A 1 95 ? 0.210 3.587 13.710 1.00 92.06 95 ASP A N 1
ATOM 718 C CA . ASP A 1 95 ? -0.197 4.161 14.992 1.00 92.06 95 ASP A CA 1
ATOM 719 C C . ASP A 1 95 ? -1.622 4.758 14.931 1.00 92.06 95 ASP A C 1
ATOM 721 O O . ASP A 1 95 ? -2.317 4.704 13.911 1.00 92.06 95 ASP A O 1
ATOM 725 N N . ALA A 1 96 ? -2.077 5.339 16.045 1.00 91.31 96 ALA A N 1
ATOM 726 C CA . ALA A 1 96 ? -3.390 5.981 16.139 1.00 91.31 96 ALA A CA 1
ATOM 727 C C . ALA A 1 96 ? -3.561 7.180 15.183 1.00 91.31 96 ALA A C 1
ATOM 729 O O . ALA A 1 96 ? -4.691 7.533 14.847 1.00 91.31 96 ALA A O 1
ATOM 730 N N . ALA A 1 97 ? -2.458 7.798 14.750 1.00 89.69 97 ALA A N 1
ATOM 731 C CA . ALA A 1 97 ? -2.430 8.934 13.836 1.00 89.69 97 ALA A CA 1
ATOM 732 C C . ALA A 1 97 ? -2.299 8.513 12.359 1.00 89.69 97 ALA A C 1
ATOM 734 O O . ALA A 1 97 ? -2.314 9.371 11.480 1.00 89.69 97 ALA A O 1
ATOM 735 N N . GLY A 1 98 ? -2.209 7.210 12.069 1.00 86.88 98 GLY A N 1
ATOM 736 C CA . GLY A 1 98 ? -2.052 6.694 10.709 1.00 86.88 98 GLY A CA 1
ATOM 737 C C . GLY A 1 98 ? -0.612 6.707 10.198 1.00 86.88 98 GLY A C 1
ATOM 738 O O . GLY A 1 98 ? -0.390 6.538 8.999 1.00 86.88 98 GLY A O 1
ATOM 739 N N . THR A 1 99 ? 0.374 6.888 11.075 1.00 91.69 99 THR A N 1
ATOM 740 C CA . THR A 1 99 ? 1.792 6.785 10.715 1.00 91.69 99 THR A CA 1
ATOM 741 C C . THR A 1 99 ? 2.188 5.320 10.624 1.00 91.69 99 THR A C 1
ATOM 743 O O . THR A 1 99 ? 1.921 4.558 11.549 1.00 91.69 99 THR A O 1
ATOM 746 N N . VAL A 1 100 ? 2.860 4.914 9.542 1.00 92.38 100 VAL A N 1
ATOM 747 C CA . VAL A 1 100 ? 3.384 3.545 9.407 1.00 92.38 100 VAL A CA 1
ATOM 748 C C . VAL A 1 100 ? 4.481 3.312 10.445 1.00 92.38 100 VAL A C 1
ATOM 750 O O . VAL A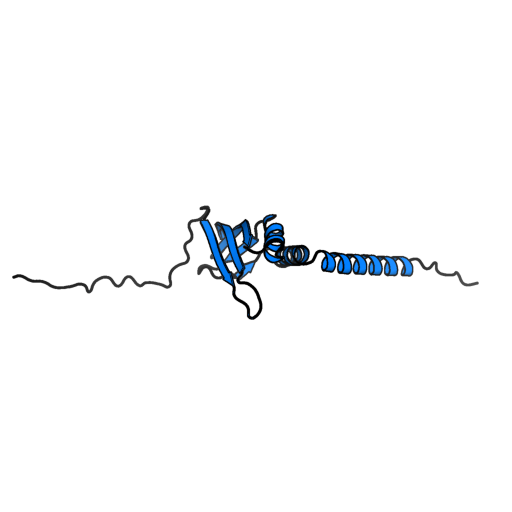 1 100 ? 5.514 3.976 10.416 1.00 92.38 100 VAL A O 1
ATOM 753 N N . THR A 1 101 ? 4.270 2.346 11.333 1.00 93.06 101 THR A N 1
ATOM 754 C CA . THR A 1 101 ? 5.229 1.950 12.374 1.00 93.06 101 THR A CA 1
ATOM 755 C C . THR A 1 101 ? 6.006 0.697 11.992 1.00 93.06 101 THR A C 1
ATOM 757 O O . THR A 1 101 ? 7.165 0.551 12.377 1.00 93.06 101 THR A O 1
ATOM 760 N N . SER A 1 102 ? 5.408 -0.200 11.205 1.00 89.88 102 SER A N 1
ATOM 761 C CA . SER A 1 102 ? 6.101 -1.362 10.650 1.00 89.88 102 SER A CA 1
ATOM 762 C C . SER A 1 102 ? 5.385 -1.933 9.425 1.00 89.88 102 SER A C 1
ATOM 764 O O . SER A 1 102 ? 4.260 -1.559 9.085 1.00 89.88 102 SER A O 1
ATOM 766 N N . VAL A 1 103 ? 6.069 -2.847 8.738 1.00 90.69 103 VAL A N 1
ATOM 767 C CA . VAL A 1 103 ? 5.521 -3.634 7.632 1.00 90.69 103 VAL A CA 1
ATOM 768 C C . VAL A 1 103 ? 5.776 -5.100 7.939 1.00 90.69 103 VAL A C 1
ATOM 770 O O . VAL A 1 103 ? 6.925 -5.501 8.144 1.00 90.69 103 VAL A O 1
ATOM 773 N N . ASP A 1 104 ? 4.718 -5.906 7.967 1.00 89.56 104 ASP A N 1
ATOM 774 C CA . ASP A 1 104 ? 4.842 -7.328 8.268 1.00 89.56 104 ASP A CA 1
ATOM 775 C C . ASP A 1 104 ? 5.671 -8.011 7.164 1.00 89.56 104 ASP A C 1
ATOM 777 O O . ASP A 1 104 ? 5.418 -7.846 5.967 1.00 89.56 104 ASP A O 1
ATOM 781 N N . SER A 1 105 ? 6.658 -8.819 7.563 1.00 85.19 105 SER A N 1
ATOM 782 C CA . SER A 1 105 ? 7.532 -9.572 6.646 1.00 85.19 105 SER A CA 1
ATOM 783 C C . SER A 1 105 ? 8.213 -8.709 5.568 1.00 85.19 105 SER A C 1
ATOM 785 O O . SER A 1 105 ? 8.333 -9.139 4.414 1.00 85.19 105 SER A O 1
ATOM 787 N N . ILE A 1 106 ? 8.665 -7.500 5.929 1.00 83.62 106 ILE A N 1
ATOM 788 C CA . ILE A 1 106 ? 9.296 -6.546 5.000 1.00 83.62 106 ILE A CA 1
ATOM 789 C C . ILE A 1 106 ? 10.432 -7.169 4.175 1.00 83.62 106 ILE A C 1
ATOM 791 O O . ILE A 1 106 ? 10.497 -6.942 2.968 1.00 83.62 106 ILE A O 1
ATOM 795 N N . ASP A 1 107 ? 11.250 -8.037 4.773 1.00 81.94 107 ASP A N 1
ATOM 796 C CA . ASP A 1 107 ? 12.339 -8.726 4.072 1.00 81.94 107 ASP A CA 1
ATOM 797 C C . ASP A 1 107 ? 11.821 -9.636 2.958 1.00 81.94 107 ASP A C 1
ATOM 799 O O . ASP A 1 107 ? 12.355 -9.650 1.848 1.00 81.94 107 ASP A O 1
ATOM 803 N N 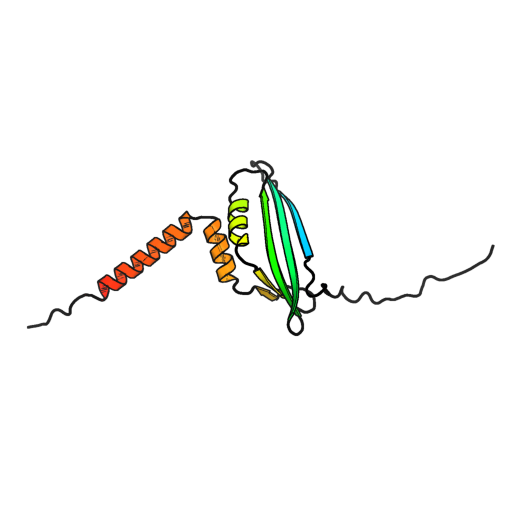. ALA A 1 108 ? 10.733 -10.365 3.215 1.00 81.50 108 ALA A N 1
ATOM 804 C CA . ALA A 1 108 ? 10.107 -11.210 2.209 1.00 81.50 108 ALA A CA 1
ATOM 805 C C . ALA A 1 108 ? 9.477 -10.363 1.097 1.00 81.50 108 ALA A C 1
ATOM 807 O O . ALA A 1 108 ? 9.554 -10.731 -0.076 1.00 81.50 108 ALA A O 1
ATOM 808 N N . VAL A 1 109 ? 8.831 -9.241 1.440 1.00 78.31 109 VAL A N 1
ATOM 809 C CA . VAL A 1 109 ? 8.280 -8.288 0.457 1.00 78.31 109 VAL A CA 1
ATOM 810 C C . VAL A 1 109 ? 9.399 -7.746 -0.437 1.00 78.31 109 VAL A C 1
ATOM 812 O O . VAL A 1 109 ? 9.284 -7.777 -1.664 1.00 78.31 109 VAL A O 1
ATOM 815 N N . TRP A 1 110 ? 10.514 -7.331 0.163 1.00 80.31 110 TRP A N 1
ATOM 816 C CA . TRP A 1 110 ? 11.675 -6.814 -0.549 1.00 80.31 110 TRP A CA 1
ATOM 817 C C . TRP A 1 110 ? 12.332 -7.865 -1.448 1.00 80.31 110 TRP A C 1
ATOM 819 O O . TRP A 1 110 ? 12.578 -7.603 -2.626 1.00 80.31 110 TRP A O 1
ATOM 829 N N . ALA A 1 111 ? 12.552 -9.079 -0.938 1.00 80.38 111 ALA A N 1
ATOM 830 C CA . ALA A 1 111 ? 13.144 -10.175 -1.701 1.00 80.38 111 ALA A CA 1
ATOM 831 C C . ALA A 1 111 ? 12.337 -10.495 -2.970 1.00 80.38 111 ALA A C 1
ATOM 833 O O . ALA A 1 111 ? 12.914 -10.675 -4.044 1.00 80.38 111 ALA A O 1
ATOM 834 N N . ARG A 1 112 ? 11.001 -10.497 -2.871 1.00 76.88 112 ARG A N 1
ATOM 835 C CA . ARG A 1 112 ? 10.098 -10.688 -4.017 1.00 76.88 112 ARG A CA 1
ATOM 836 C C . ARG A 1 112 ? 10.221 -9.564 -5.038 1.00 76.88 112 ARG A C 1
ATOM 838 O O . ARG A 1 112 ? 10.352 -9.833 -6.231 1.00 76.88 112 ARG A O 1
ATOM 845 N N . PHE A 1 113 ? 10.226 -8.317 -4.573 1.00 73.69 113 PHE A N 1
ATOM 846 C CA . PHE A 1 113 ? 10.389 -7.153 -5.440 1.00 73.69 113 PHE A CA 1
ATOM 847 C C . PHE A 1 113 ? 11.722 -7.190 -6.207 1.00 73.69 113 PHE A C 1
ATOM 849 O O . PHE A 1 113 ? 11.749 -7.002 -7.425 1.00 73.69 113 PHE A O 1
ATOM 856 N N . VAL A 1 114 ? 12.828 -7.497 -5.521 1.00 77.81 114 VAL A N 1
ATOM 857 C CA . VAL A 1 114 ? 14.159 -7.623 -6.138 1.00 77.81 114 VAL A CA 1
ATOM 858 C C . VAL A 1 114 ? 14.197 -8.769 -7.149 1.00 77.81 114 VAL A C 1
ATOM 860 O O . VAL A 1 114 ? 14.676 -8.575 -8.269 1.00 77.81 114 VAL A O 1
ATOM 863 N N . ALA A 1 115 ? 13.657 -9.939 -6.792 1.00 72.00 115 ALA A N 1
ATOM 864 C CA . ALA A 1 115 ? 13.609 -11.099 -7.680 1.00 72.00 115 ALA A CA 1
ATOM 865 C C . ALA A 1 115 ? 12.881 -10.802 -8.995 1.00 72.00 115 ALA A C 1
ATOM 867 O O . ALA A 1 115 ? 13.324 -11.214 -10.067 1.00 72.00 115 ALA A O 1
ATOM 868 N N . ALA A 1 116 ? 11.804 -10.025 -8.920 1.00 68.19 116 ALA A N 1
ATOM 869 C CA . ALA A 1 116 ? 11.019 -9.635 -10.079 1.00 68.19 116 ALA A CA 1
ATOM 870 C C . ALA A 1 116 ? 11.709 -8.596 -10.974 1.00 68.19 116 ALA A C 1
ATOM 872 O O . ALA A 1 116 ? 11.482 -8.562 -12.185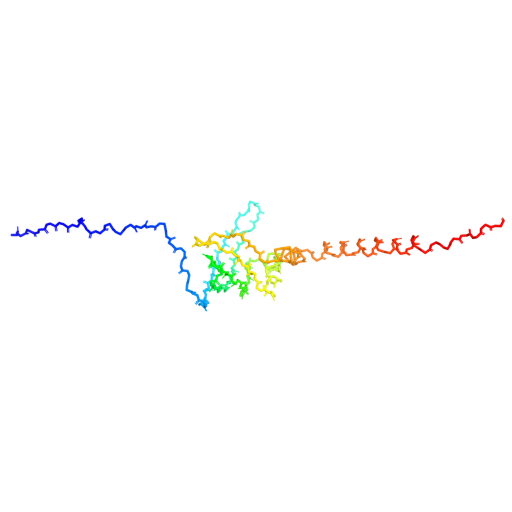 1.00 68.19 116 ALA A O 1
ATOM 873 N N . ARG A 1 117 ? 12.563 -7.744 -10.393 1.00 65.56 117 ARG A N 1
ATOM 874 C CA . ARG A 1 117 ? 13.282 -6.692 -11.124 1.00 65.56 117 ARG A CA 1
ATOM 875 C C . ARG A 1 117 ? 14.505 -7.223 -11.871 1.00 65.56 117 ARG A C 1
ATOM 877 O O . ARG A 1 117 ? 14.919 -6.619 -12.859 1.00 65.56 117 ARG A O 1
ATOM 884 N N . SER A 1 118 ? 15.089 -8.333 -11.417 1.00 58.09 118 SER A N 1
ATOM 885 C CA . SER A 1 118 ? 16.250 -8.941 -12.064 1.00 58.09 118 SER A CA 1
ATOM 886 C C . SER A 1 118 ? 16.289 -10.466 -11.869 1.00 58.09 118 SER A C 1
ATOM 888 O O . SER A 1 118 ? 16.887 -10.947 -10.900 1.00 58.09 118 SER A O 1
ATOM 890 N N . PRO A 1 119 ? 15.725 -11.263 -12.798 1.00 52.44 119 PRO A N 1
ATOM 891 C CA . PRO A 1 119 ? 15.818 -12.726 -12.721 1.00 52.44 119 PRO A CA 1
ATOM 892 C C . PRO A 1 119 ? 17.279 -13.223 -12.751 1.00 52.44 119 PRO A C 1
ATOM 894 O O . PRO A 1 119 ? 17.598 -14.288 -12.221 1.00 52.44 119 PRO A O 1
ATOM 897 N N . THR A 1 120 ? 18.202 -12.427 -13.303 1.00 49.41 120 THR A N 1
ATOM 898 C CA . THR A 1 120 ? 19.637 -12.737 -13.371 1.00 49.41 120 THR A CA 1
ATOM 899 C C . THR A 1 120 ? 20.343 -12.628 -12.013 1.00 49.41 120 THR A C 1
ATOM 901 O O . THR A 1 120 ? 21.202 -13.457 -11.718 1.00 49.41 120 THR A O 1
ATOM 904 N N . VAL A 1 121 ? 19.972 -11.668 -11.156 1.00 48.25 121 VAL A N 1
ATOM 905 C CA . VAL A 1 121 ? 20.619 -11.462 -9.840 1.00 48.25 121 VAL A CA 1
ATOM 906 C C . VAL A 1 121 ? 20.294 -12.602 -8.873 1.00 48.25 121 VAL A C 1
ATOM 908 O O . VAL A 1 121 ? 21.180 -13.088 -8.170 1.00 48.25 121 VAL A O 1
ATOM 911 N N . VAL A 1 122 ? 19.053 -13.099 -8.890 1.00 46.09 122 VAL A N 1
ATOM 912 C CA . VAL A 1 122 ? 18.646 -14.247 -8.061 1.00 46.09 122 VAL A CA 1
ATOM 913 C C . VAL A 1 122 ? 19.326 -15.532 -8.519 1.00 46.09 122 VAL A C 1
ATOM 915 O O . VAL A 1 122 ? 19.784 -16.306 -7.681 1.00 46.09 122 VAL A O 1
ATOM 918 N N . ARG A 1 123 ? 19.474 -15.738 -9.834 1.00 41.72 123 ARG A N 1
ATOM 919 C CA . ARG A 1 123 ? 20.185 -16.902 -10.375 1.00 41.72 123 ARG A CA 1
ATOM 920 C C . ARG A 1 123 ? 21.652 -16.914 -9.948 1.00 41.72 123 ARG A C 1
ATOM 922 O O . ARG A 1 123 ? 22.120 -17.935 -9.472 1.00 41.72 123 ARG A O 1
ATOM 929 N N . ILE A 1 124 ? 22.355 -15.782 -10.036 1.00 43.53 124 ILE A N 1
ATOM 930 C CA . ILE A 1 124 ? 23.767 -15.687 -9.625 1.00 43.53 124 ILE A CA 1
ATOM 931 C C . ILE A 1 124 ? 23.926 -15.942 -8.118 1.00 43.53 124 ILE A C 1
ATOM 933 O O . ILE A 1 124 ? 24.824 -16.681 -7.715 1.00 43.53 124 ILE A O 1
ATOM 937 N N . ALA A 1 125 ? 23.043 -15.389 -7.281 1.00 45.72 125 ALA A N 1
ATOM 938 C CA . ALA A 1 125 ? 23.083 -15.615 -5.836 1.00 45.72 125 ALA A CA 1
ATOM 939 C C . ALA A 1 125 ? 22.764 -17.075 -5.455 1.00 45.72 125 ALA A C 1
ATOM 941 O O . ALA A 1 125 ? 23.437 -17.645 -4.595 1.00 45.72 125 ALA A O 1
ATOM 942 N N . ALA A 1 126 ? 21.785 -17.701 -6.118 1.00 45.41 126 ALA A N 1
ATOM 943 C CA . ALA A 1 126 ? 21.429 -19.104 -5.915 1.00 45.41 126 ALA A CA 1
ATOM 944 C C . ALA A 1 126 ? 22.536 -20.056 -6.395 1.00 45.41 126 ALA A C 1
ATOM 946 O O . ALA A 1 126 ? 22.899 -20.977 -5.665 1.00 45.41 126 ALA A O 1
ATOM 947 N N . THR A 1 127 ? 23.134 -19.794 -7.564 1.00 46.47 127 THR A N 1
ATOM 948 C CA . THR A 1 127 ? 24.295 -20.545 -8.063 1.00 46.47 127 THR A CA 1
ATOM 949 C C . THR A 1 127 ? 25.464 -20.433 -7.091 1.00 46.47 127 THR A C 1
ATOM 951 O O . THR A 1 127 ? 26.055 -21.448 -6.742 1.00 46.47 127 THR A O 1
ATOM 954 N N . LYS A 1 128 ? 25.755 -19.231 -6.577 1.00 36.88 128 LYS A N 1
ATOM 955 C CA . LYS A 1 128 ? 26.845 -19.027 -5.615 1.00 36.88 128 LYS A CA 1
ATOM 956 C C . LYS A 1 128 ? 26.601 -19.780 -4.303 1.00 36.88 128 LYS A C 1
ATOM 958 O O . LYS A 1 128 ? 27.514 -20.422 -3.803 1.00 36.88 128 LYS A O 1
ATOM 963 N N . ARG A 1 129 ? 25.369 -19.769 -3.777 1.00 42.22 129 ARG A N 1
ATOM 964 C CA . ARG A 1 129 ? 25.011 -20.483 -2.537 1.00 42.22 129 ARG A CA 1
ATOM 965 C C . ARG A 1 129 ? 25.048 -22.010 -2.711 1.00 42.22 129 ARG A C 1
ATOM 967 O O . ARG A 1 129 ? 25.538 -22.701 -1.825 1.00 42.22 129 ARG A O 1
ATOM 974 N N . ALA A 1 130 ? 24.610 -22.530 -3.860 1.00 47.97 130 ALA A N 1
ATOM 975 C CA . ALA A 1 130 ? 24.731 -23.951 -4.196 1.00 47.97 130 ALA A CA 1
ATOM 976 C C . ALA A 1 130 ? 26.199 -24.387 -4.362 1.00 47.97 130 ALA A C 1
ATOM 978 O O . ALA A 1 130 ? 26.579 -25.474 -3.936 1.00 47.97 130 ALA A O 1
ATOM 979 N N . GLN A 1 131 ? 27.043 -23.517 -4.923 1.00 42.78 131 GLN A N 1
ATOM 980 C CA . GLN A 1 131 ? 28.472 -23.774 -5.093 1.00 42.78 131 GLN A CA 1
ATOM 981 C C . GLN A 1 131 ? 29.220 -23.750 -3.749 1.00 42.78 131 GLN A C 1
ATOM 983 O O . GLN A 1 131 ? 30.046 -24.623 -3.503 1.00 42.78 131 GLN A O 1
ATOM 988 N N . THR A 1 132 ? 28.878 -22.827 -2.842 1.00 38.03 132 THR A N 1
ATOM 989 C CA . THR A 1 132 ? 29.405 -22.809 -1.465 1.00 38.03 132 THR A CA 1
ATOM 990 C C . THR A 1 132 ? 28.992 -24.059 -0.680 1.00 38.03 132 THR A C 1
ATOM 992 O O . THR A 1 132 ? 29.854 -24.703 -0.091 1.00 38.03 132 THR A O 1
ATOM 995 N N . ALA A 1 133 ? 27.725 -24.481 -0.760 1.00 46.25 133 ALA A N 1
ATOM 996 C CA . ALA A 1 133 ? 27.259 -25.711 -0.111 1.00 46.25 133 ALA A CA 1
ATOM 997 C C . ALA A 1 133 ? 27.934 -26.981 -0.678 1.00 46.25 133 ALA A C 1
ATOM 999 O O . ALA A 1 133 ? 28.230 -27.920 0.061 1.00 46.25 133 ALA A O 1
ATOM 1000 N N . SER A 1 134 ? 28.235 -27.004 -1.982 1.00 38.31 134 SER A N 1
ATOM 1001 C CA . SER A 1 134 ? 28.971 -28.105 -2.621 1.00 38.31 134 SER A CA 1
ATOM 1002 C C . SER A 1 134 ? 30.438 -28.173 -2.178 1.00 38.31 134 SER A C 1
ATOM 1004 O O . SER A 1 134 ? 30.982 -29.270 -2.047 1.00 38.31 134 SER A O 1
ATOM 1006 N N . ILE A 1 135 ? 31.084 -27.027 -1.938 1.00 47.91 135 ILE A N 1
ATOM 1007 C CA . ILE A 1 135 ? 32.465 -26.959 -1.431 1.00 47.91 135 ILE A CA 1
ATOM 1008 C C . ILE A 1 135 ? 32.517 -27.429 0.029 1.00 47.91 135 ILE A C 1
ATOM 1010 O O . ILE A 1 135 ? 33.379 -28.233 0.381 1.00 47.91 135 ILE A O 1
ATOM 1014 N N . GLU A 1 136 ? 31.560 -27.012 0.860 1.00 37.50 136 GLU A N 1
ATOM 1015 C CA . GLU A 1 136 ? 31.468 -27.438 2.263 1.00 37.50 136 GLU A CA 1
ATOM 1016 C C . GLU A 1 136 ? 31.184 -28.945 2.394 1.00 37.50 136 GLU A C 1
ATOM 1018 O O . GLU A 1 136 ? 31.847 -29.628 3.173 1.00 37.50 136 GLU A O 1
ATOM 1023 N N . SER A 1 137 ? 30.299 -29.512 1.565 1.00 39.75 137 SER A N 1
ATOM 1024 C CA . SER A 1 137 ? 30.043 -30.964 1.551 1.00 39.75 137 SER A CA 1
ATOM 1025 C C . SER A 1 137 ? 31.248 -31.788 1.073 1.00 39.75 137 SER A C 1
ATOM 1027 O O . SER A 1 137 ? 31.405 -32.945 1.472 1.00 39.75 137 SER A O 1
ATOM 1029 N N . THR A 1 138 ? 32.107 -31.205 0.232 1.00 39.28 138 THR A N 1
ATOM 1030 C CA . THR A 1 138 ? 33.340 -31.853 -0.243 1.00 39.28 138 THR A CA 1
ATOM 1031 C C . THR A 1 138 ? 34.434 -31.819 0.829 1.00 39.28 138 THR A C 1
ATOM 1033 O O . THR A 1 138 ? 35.168 -32.789 0.986 1.00 39.28 138 THR A O 1
ATOM 1036 N N . LEU A 1 139 ? 34.507 -30.746 1.626 1.00 41.75 139 LEU A N 1
ATOM 1037 C CA . LEU A 1 139 ? 35.472 -30.609 2.725 1.00 41.75 139 LEU A CA 1
ATOM 1038 C C . LEU A 1 139 ? 35.130 -31.464 3.957 1.00 41.75 139 LEU A C 1
ATOM 1040 O O . LEU A 1 139 ? 36.038 -31.880 4.671 1.00 41.75 139 LEU A O 1
ATOM 1044 N N . VAL A 1 140 ? 33.851 -31.776 4.194 1.00 42.66 140 VAL A N 1
ATOM 1045 C CA . VAL A 1 140 ? 33.419 -32.663 5.296 1.00 42.66 140 VAL A CA 1
ATOM 1046 C C . VAL A 1 140 ? 33.649 -34.152 4.976 1.00 42.66 140 VAL A C 1
ATOM 1048 O O . VAL A 1 140 ? 33.692 -34.978 5.884 1.00 42.66 140 VAL A O 1
ATOM 1051 N N . THR A 1 141 ? 33.889 -34.507 3.708 1.00 40.53 141 THR A N 1
ATOM 1052 C CA . THR A 1 141 ? 34.121 -35.895 3.267 1.00 40.53 141 THR A CA 1
ATOM 1053 C C . THR A 1 141 ? 35.593 -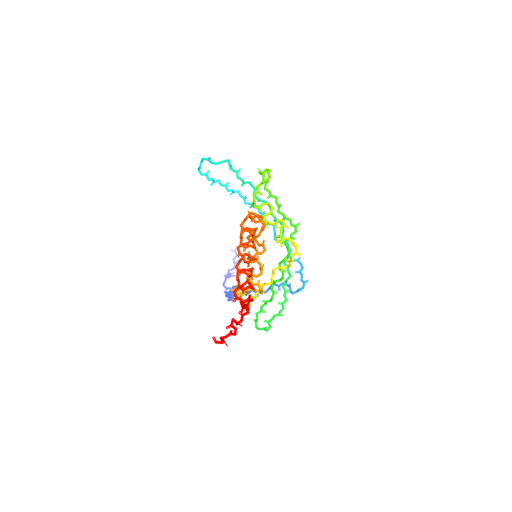36.133 2.909 1.00 40.53 141 THR A C 1
ATOM 1055 O O . THR A 1 141 ? 35.911 -36.648 1.841 1.00 40.53 141 THR A O 1
ATOM 1058 N N . VAL A 1 142 ? 36.525 -35.754 3.787 1.00 37.34 142 VAL A N 1
ATOM 1059 C CA . VAL A 1 142 ? 37.902 -36.271 3.726 1.00 37.34 142 VAL A CA 1
ATOM 1060 C C . VAL A 1 142 ? 37.991 -37.427 4.726 1.00 37.34 142 VAL A C 1
ATOM 1062 O O . VAL A 1 142 ? 37.930 -37.174 5.930 1.00 37.34 142 VAL A O 1
ATOM 1065 N N . PRO A 1 143 ? 38.092 -38.699 4.292 1.00 44.34 143 PRO A N 1
ATOM 1066 C CA . PRO A 1 143 ? 38.298 -39.797 5.225 1.00 44.34 143 PRO A CA 1
ATOM 1067 C C . PRO A 1 143 ? 39.639 -39.595 5.933 1.00 44.34 143 PRO A C 1
ATOM 1069 O O . PRO A 1 143 ? 40.666 -39.390 5.284 1.00 44.34 143 PRO A O 1
ATOM 1072 N N . ALA A 1 144 ? 39.617 -39.642 7.266 1.00 44.53 144 ALA A N 1
ATOM 1073 C CA . ALA A 1 144 ? 40.817 -39.643 8.087 1.00 44.53 144 ALA A CA 1
ATOM 1074 C C . ALA A 1 144 ? 41.730 -40.782 7.612 1.00 44.53 144 ALA A C 1
ATOM 1076 O O . ALA A 1 144 ? 41.427 -41.961 7.808 1.00 44.53 144 ALA A O 1
ATOM 1077 N N . ALA A 1 145 ? 42.822 -40.427 6.936 1.00 42.41 145 ALA A N 1
ATOM 1078 C CA . ALA A 1 145 ? 43.862 -41.373 6.585 1.00 42.41 145 ALA A CA 1
ATOM 1079 C C . ALA A 1 145 ? 44.445 -41.911 7.895 1.00 42.41 145 ALA A C 1
ATOM 1081 O O . ALA A 1 145 ? 45.113 -41.196 8.640 1.00 42.41 145 ALA A O 1
ATOM 1082 N N . SER A 1 146 ? 44.108 -43.164 8.192 1.00 41.31 146 SER A N 1
ATOM 1083 C CA . SER A 1 146 ? 44.606 -43.902 9.341 1.00 41.31 146 SER A CA 1
ATOM 1084 C C . SER A 1 146 ? 46.123 -44.030 9.221 1.00 41.31 146 SER A C 1
ATOM 1086 O O . SER A 1 146 ? 46.629 -44.633 8.274 1.00 41.31 146 SER A O 1
ATOM 1088 N N . SER A 1 147 ? 46.837 -43.457 10.183 1.00 42.91 147 SER A N 1
ATOM 1089 C CA . SER A 1 147 ? 48.271 -43.631 10.376 1.00 42.91 147 SER A CA 1
ATOM 1090 C C . SER A 1 147 ? 48.604 -45.096 10.691 1.00 42.91 147 SER A C 1
ATOM 1092 O O . SER A 1 147 ? 47.907 -45.752 11.470 1.00 42.91 147 SER A O 1
ATOM 1094 N N . ARG A 1 148 ? 49.678 -45.602 10.081 1.00 46.28 148 ARG A N 1
ATOM 1095 C CA . ARG A 1 148 ? 50.460 -46.755 10.542 1.00 46.28 148 ARG A CA 1
ATOM 1096 C C . ARG A 1 148 ? 51.923 -46.358 10.569 1.00 46.28 148 ARG A C 1
ATOM 1098 O O . ARG A 1 148 ? 52.315 -45.594 9.660 1.00 46.28 148 ARG A O 1
#

Foldseek 3Di:
DDDDDDDPDDPPPPDQPWPDDDAQDWDKDWDWDWDDDPPDDIKTKIWIKIWHWHDDPQWIKIWIATPAMDMPDPPDLVRQLSVQLNPGIWIFTAHRRRHTPDIPPVVVSVVSSVCRSDVPVVVVVVVVVVVVVVVVVVVVPDPPPDDD